Protein AF-A0AAD1ZL78-F1 (afdb_monomer)

Organism: NCBI:txid56036

Secondary structure (DSSP, 8-state):
-EEETTTEEE---SS---TT--------SS---SHHHHT----BBTTT-PBPPTTS--EE-SSS-TT-EESSHHHHHHHHHTTT-HHHHHHHHHHHHHHSTTGGGTSSTTS---------

Sequence (120 aa):
MVEIEGKGRALVTSQQLRAGHIVLKDSPILFYSAAPLLNEDNKYCSHCFRTIFLHAVVVSCPWSSSASLFYSPECRSIALSSSHTQWVCQVLSCLREVNSPAAWRLTVVEERDQRVEKRE

pLDDT: mean 80.67, std 15.89, range [42.25, 96.94]

InterPro domains:
  IPR044238 Histone-lysine N-methyltransferase ASHR2-like [PTHR47420] (1-101)
  IPR046341 SET domain superfamily [G3DSA:2.170.270.10] (10-43)

Structure (mmCIF, N/CA/C/O backbone):
data_AF-A0AAD1ZL78-F1
#
_entry.id   AF-A0AAD1ZL78-F1
#
loop_
_atom_site.group_PDB
_atom_site.id
_atom_site.type_symbol
_atom_site.label_atom_id
_atom_site.label_alt_id
_atom_site.label_comp_id
_atom_site.label_asym_id
_atom_site.label_entity_id
_atom_site.label_seq_id
_atom_site.pdbx_PDB_ins_code
_atom_site.Cartn_x
_atom_site.Cartn_y
_atom_site.Cartn_z
_atom_site.occupancy
_atom_site.B_iso_or_equiv
_atom_site.auth_seq_id
_atom_site.auth_comp_id
_atom_site.auth_asym_id
_atom_site.auth_atom_id
_atom_site.pdbx_PDB_model_num
ATOM 1 N N . MET A 1 1 ? -13.443 9.397 20.479 1.00 74.19 1 MET A N 1
ATOM 2 C CA . MET A 1 1 ? -12.808 8.103 20.812 1.00 74.19 1 MET A CA 1
ATOM 3 C C . MET A 1 1 ? -13.249 7.737 22.216 1.00 74.19 1 MET A C 1
ATOM 5 O O . MET A 1 1 ? -13.326 8.641 23.036 1.00 74.19 1 MET A O 1
ATOM 9 N N . VAL A 1 2 ? -13.613 6.483 22.464 1.00 92.38 2 VAL A N 1
ATOM 10 C CA . VAL A 1 2 ? -14.182 6.025 23.744 1.00 92.38 2 VAL A CA 1
ATOM 11 C C . VAL A 1 2 ? -13.394 4.815 24.231 1.00 92.38 2 VAL A C 1
ATOM 13 O O . VAL A 1 2 ? -12.897 4.047 23.413 1.00 92.38 2 VAL A O 1
ATOM 16 N N . GLU A 1 3 ? -13.247 4.657 25.541 1.00 94.56 3 GLU A N 1
ATOM 17 C CA . GLU A 1 3 ? -12.643 3.472 26.148 1.00 94.56 3 GLU A CA 1
ATOM 18 C C . GLU A 1 3 ? -13.724 2.427 26.434 1.00 94.56 3 GLU A C 1
ATOM 20 O O . GLU A 1 3 ? -14.738 2.725 27.062 1.00 94.56 3 GLU A O 1
ATOM 25 N N . ILE A 1 4 ? -13.534 1.216 25.914 1.00 94.38 4 ILE A N 1
ATOM 26 C CA . ILE A 1 4 ? -14.427 0.081 26.126 1.00 94.38 4 ILE A CA 1
ATOM 27 C C . ILE A 1 4 ? -13.747 -0.858 27.117 1.00 94.38 4 ILE A C 1
ATOM 29 O O . ILE A 1 4 ? -12.616 -1.299 26.888 1.00 94.38 4 ILE A O 1
ATOM 33 N N . GLU A 1 5 ? -14.446 -1.178 28.203 1.00 95.75 5 GLU A N 1
ATOM 34 C CA . GLU A 1 5 ? -13.952 -2.065 29.255 1.00 95.75 5 GLU A CA 1
ATOM 35 C C . GLU A 1 5 ? -13.435 -3.392 28.668 1.00 95.75 5 GLU A C 1
ATOM 37 O O . GLU A 1 5 ? -14.097 -4.040 27.853 1.00 95.75 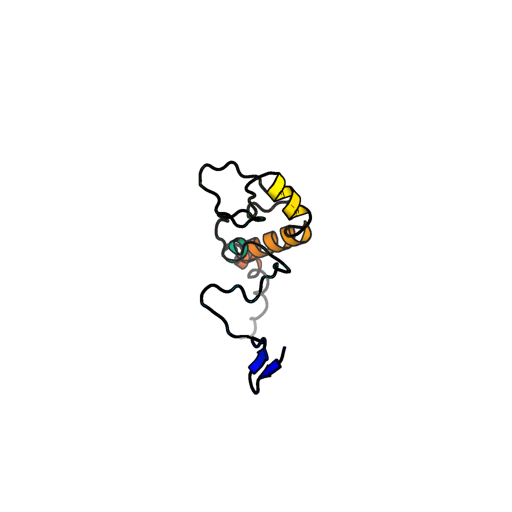5 GLU A O 1
ATOM 42 N N . GLY A 1 6 ? -12.195 -3.753 29.016 1.00 96.19 6 GLY A N 1
ATOM 43 C CA . GLY A 1 6 ? -11.513 -4.950 28.511 1.00 96.19 6 GLY A CA 1
ATOM 44 C C . GLY A 1 6 ? -11.087 -4.917 27.033 1.00 96.19 6 GLY A C 1
ATOM 45 O O . GLY A 1 6 ? -10.533 -5.903 26.554 1.00 96.19 6 GLY A O 1
ATOM 46 N N . LYS A 1 7 ? -11.328 -3.822 26.291 1.00 94.69 7 LYS A N 1
ATOM 47 C CA . LYS A 1 7 ? -11.013 -3.703 24.847 1.00 94.69 7 LYS A CA 1
ATOM 48 C C . LYS A 1 7 ? -10.183 -2.470 24.477 1.00 94.69 7 LYS A C 1
ATOM 50 O O . LYS A 1 7 ? -9.755 -2.345 23.331 1.00 94.69 7 LYS A O 1
ATOM 55 N N . GLY A 1 8 ? -9.938 -1.569 25.427 1.00 96.19 8 GLY A N 1
ATOM 56 C CA . GLY A 1 8 ? -9.160 -0.354 25.204 1.00 96.19 8 GLY A CA 1
ATOM 57 C C . GLY A 1 8 ? -9.917 0.690 24.380 1.00 96.19 8 GLY A C 1
ATOM 58 O O . GLY A 1 8 ? -11.140 0.800 24.452 1.00 96.19 8 GLY A O 1
ATOM 59 N N . ARG A 1 9 ? -9.185 1.510 23.618 1.00 96.44 9 ARG A N 1
ATOM 60 C CA . ARG A 1 9 ? -9.745 2.679 22.919 1.00 96.44 9 ARG A CA 1
ATOM 61 C C . ARG A 1 9 ? -10.364 2.286 21.581 1.00 96.44 9 ARG A C 1
ATOM 63 O O . ARG A 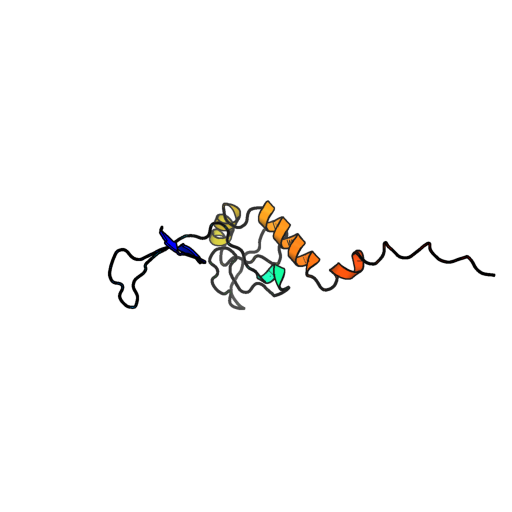1 9 ? -9.731 1.618 20.771 1.00 96.44 9 ARG A O 1
ATOM 70 N N . ALA A 1 10 ? -11.573 2.771 21.333 1.00 93.94 10 ALA A N 1
ATOM 71 C CA . ALA A 1 10 ? -12.367 2.463 20.156 1.00 93.94 10 ALA A CA 1
ATOM 72 C C . ALA A 1 10 ? -13.022 3.711 19.544 1.00 93.94 10 ALA A C 1
ATOM 74 O O . ALA A 1 10 ? -13.190 4.761 20.180 1.00 93.94 10 ALA A O 1
ATOM 75 N N . LEU A 1 11 ? -13.420 3.576 18.279 1.00 93.25 11 LEU A N 1
ATOM 76 C CA . LEU A 1 11 ? -14.287 4.527 17.593 1.00 93.25 11 LEU A CA 1
ATOM 77 C C . LEU A 1 11 ? -15.735 4.060 17.735 1.00 93.25 11 LEU A C 1
ATOM 79 O O . LEU A 1 11 ? -16.056 2.909 17.451 1.00 93.25 11 LEU A O 1
ATOM 83 N N . VAL A 1 12 ? -16.601 4.969 18.169 1.00 91.94 12 VAL A N 1
ATOM 84 C CA . VAL A 1 12 ? -18.049 4.759 18.232 1.00 91.94 12 VAL A CA 1
ATOM 85 C C . VAL A 1 12 ? -18.713 5.748 17.288 1.00 91.94 12 VAL A C 1
ATOM 87 O O . VAL A 1 12 ? -18.236 6.874 17.129 1.00 91.94 12 VAL A O 1
ATOM 90 N N . THR A 1 13 ? -19.792 5.325 16.636 1.00 92.62 13 THR A N 1
ATOM 91 C CA . THR A 1 13 ? -20.549 6.220 15.758 1.00 92.62 13 THR A CA 1
ATOM 92 C C . THR A 1 13 ? -21.356 7.220 16.588 1.00 92.62 13 THR A C 1
ATOM 94 O O . THR A 1 13 ? -21.952 6.851 17.597 1.00 92.62 13 THR A O 1
ATOM 97 N N . SER A 1 14 ? -21.393 8.482 16.160 1.00 91.56 14 SER A N 1
ATOM 98 C CA . SER A 1 14 ? -22.269 9.513 16.737 1.00 91.56 14 SER A CA 1
ATOM 99 C C . SER A 1 14 ? -23.669 9.524 16.111 1.00 91.56 14 SER A C 1
ATOM 101 O O . SER A 1 14 ? -24.553 10.223 16.597 1.00 91.56 14 SER A O 1
ATOM 103 N N . GLN A 1 15 ? -23.877 8.767 15.028 1.00 93.19 15 GLN A N 1
ATOM 104 C CA . GLN A 1 15 ? -25.105 8.775 14.231 1.00 93.19 15 GLN A CA 1
ATOM 105 C C . GLN A 1 15 ? -25.454 7.386 13.678 1.00 93.19 15 GLN A C 1
ATOM 107 O O . GLN A 1 15 ? -24.620 6.478 13.649 1.00 93.19 15 GLN A O 1
ATOM 112 N N . GLN A 1 16 ? -26.692 7.208 13.211 1.00 95.12 16 GLN A N 1
ATOM 113 C CA . GLN A 1 16 ? -27.103 5.965 12.551 1.00 95.12 16 GLN A CA 1
ATOM 114 C C . GLN A 1 16 ? -26.354 5.772 11.223 1.00 95.12 16 GLN A C 1
ATOM 116 O O . GLN A 1 16 ? -26.228 6.700 10.422 1.00 95.12 16 GLN A O 1
ATOM 121 N N . LEU A 1 17 ? -25.876 4.551 10.978 1.00 96.19 17 LEU A N 1
ATOM 122 C CA . LEU A 1 17 ? -25.174 4.174 9.752 1.00 96.19 17 LEU A CA 1
ATOM 123 C C . LEU A 1 17 ? -26.099 3.397 8.815 1.00 96.19 17 LEU A C 1
ATOM 125 O O . LEU A 1 17 ? -26.969 2.649 9.257 1.00 96.19 17 LEU A O 1
ATOM 129 N N . ARG A 1 18 ? -25.883 3.562 7.510 1.00 96.94 18 ARG A N 1
ATOM 130 C CA . ARG A 1 18 ? -26.546 2.788 6.456 1.00 96.94 18 ARG A CA 1
ATOM 131 C C . ARG A 1 18 ? -25.505 1.997 5.674 1.00 96.94 18 ARG A C 1
ATOM 133 O O . ARG A 1 18 ? -24.324 2.349 5.672 1.00 96.94 18 ARG A O 1
ATOM 140 N N . ALA A 1 19 ? -25.946 0.936 5.004 1.00 96.88 19 ALA A N 1
ATOM 141 C CA . ALA A 1 19 ? -25.076 0.148 4.140 1.00 96.88 19 ALA A CA 1
ATOM 142 C C . ALA A 1 19 ? -24.418 1.045 3.075 1.00 96.88 19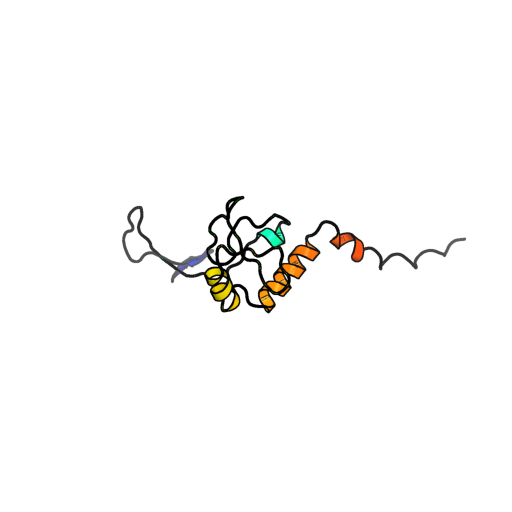 ALA A C 1
ATOM 144 O O . ALA A 1 19 ? -25.080 1.881 2.463 1.00 96.88 19 ALA A O 1
ATOM 145 N N . GLY A 1 20 ? -23.106 0.886 2.889 1.00 95.94 20 GLY A N 1
ATOM 146 C CA . GLY A 1 20 ? -22.317 1.681 1.944 1.00 95.94 20 GLY A CA 1
ATOM 147 C C . GLY A 1 20 ? -21.828 3.041 2.463 1.00 95.94 20 GLY A C 1
ATOM 148 O O . GLY A 1 20 ? -21.101 3.719 1.743 1.00 95.94 20 GLY A O 1
ATOM 149 N N . HIS A 1 21 ? -22.166 3.454 3.692 1.00 96.25 21 HIS A N 1
ATOM 150 C CA . HIS A 1 21 ? -21.601 4.681 4.264 1.00 96.25 21 HIS A CA 1
ATOM 151 C C . HIS A 1 21 ? -20.093 4.556 4.517 1.00 96.25 21 HIS A C 1
ATOM 153 O O . HIS A 1 21 ? -19.629 3.629 5.182 1.00 96.25 21 HIS A O 1
ATOM 159 N N . ILE A 1 22 ? -19.338 5.551 4.049 1.00 94.50 22 ILE A N 1
ATOM 160 C CA . ILE A 1 22 ? -17.919 5.714 4.369 1.00 94.50 22 ILE A CA 1
ATOM 161 C C . ILE A 1 22 ? -17.823 6.419 5.724 1.00 94.50 22 ILE A C 1
ATOM 163 O O . ILE A 1 22 ? -18.128 7.603 5.833 1.00 94.50 22 ILE A O 1
ATOM 167 N N . VAL A 1 23 ? -17.417 5.683 6.760 1.00 94.00 23 VAL A N 1
ATOM 168 C CA . VAL A 1 23 ? -17.301 6.207 8.136 1.00 94.00 23 VAL A CA 1
ATOM 169 C C . VAL A 1 23 ? -15.962 6.911 8.366 1.00 94.00 23 VAL A C 1
ATOM 171 O O . VAL A 1 23 ? -15.895 7.897 9.093 1.00 94.00 23 VAL A O 1
ATOM 174 N N . LEU A 1 24 ? -14.897 6.413 7.740 1.00 92.44 24 LEU A N 1
ATOM 175 C CA . LEU A 1 24 ? -13.549 6.960 7.831 1.00 92.44 24 LEU A CA 1
ATOM 176 C C . LEU A 1 24 ? -12.810 6.687 6.522 1.00 92.44 24 LEU A C 1
ATOM 178 O O . LEU A 1 24 ? -12.912 5.597 5.958 1.00 92.44 24 LEU A O 1
ATOM 182 N N . LYS A 1 25 ? -12.047 7.674 6.063 1.00 94.81 25 LYS A N 1
ATOM 183 C CA . LYS A 1 25 ? -11.069 7.526 4.991 1.00 94.81 25 LYS A CA 1
ATOM 184 C C . LYS A 1 25 ? -9.760 8.109 5.492 1.00 94.81 25 LYS A C 1
ATOM 186 O O . LYS A 1 25 ? -9.743 9.258 5.920 1.00 94.81 25 LYS A O 1
ATOM 191 N N . ASP A 1 26 ? -8.699 7.324 5.414 1.00 93.12 26 ASP A N 1
ATOM 192 C CA . ASP A 1 26 ? -7.370 7.738 5.842 1.00 93.12 26 ASP A CA 1
ATOM 193 C C . ASP A 1 26 ? -6.322 7.292 4.818 1.00 93.12 26 ASP A C 1
ATOM 195 O O . ASP A 1 26 ? -6.556 6.358 4.043 1.00 93.12 26 ASP A O 1
ATOM 199 N N . SER A 1 27 ? -5.192 7.991 4.788 1.00 87.38 27 SER A N 1
ATOM 200 C CA . SER A 1 27 ? -4.043 7.624 3.963 1.00 87.38 27 SER A CA 1
ATOM 201 C C . SER A 1 27 ? -3.039 6.844 4.813 1.00 87.38 27 SER A C 1
ATOM 203 O O . SER A 1 27 ? -2.827 7.187 5.974 1.00 87.38 27 SER A O 1
ATOM 205 N N . PRO A 1 28 ? -2.403 5.792 4.273 1.00 87.38 28 PRO A N 1
ATOM 206 C CA . PRO A 1 28 ? -1.437 5.020 5.041 1.00 87.38 28 PRO A CA 1
ATOM 207 C C . PRO A 1 28 ? -0.231 5.887 5.420 1.00 87.38 28 PRO A C 1
ATOM 209 O O . PRO A 1 28 ? 0.285 6.636 4.593 1.00 87.38 28 PRO A O 1
ATOM 212 N N . ILE A 1 29 ? 0.250 5.733 6.657 1.00 85.25 29 ILE A N 1
ATOM 213 C CA . ILE A 1 29 ? 1.472 6.402 7.138 1.00 85.25 29 ILE A CA 1
ATOM 214 C C . ILE A 1 29 ? 2.695 5.909 6.352 1.00 85.25 29 ILE A C 1
ATOM 216 O O . ILE A 1 29 ? 3.557 6.690 5.963 1.00 85.25 29 ILE A O 1
ATOM 220 N N . LEU A 1 30 ? 2.757 4.600 6.106 1.00 80.81 30 LEU A N 1
ATOM 221 C CA . LEU A 1 30 ? 3.782 3.952 5.300 1.00 80.81 30 LEU A CA 1
ATOM 222 C C . LEU A 1 30 ? 3.117 2.895 4.423 1.00 80.81 30 LEU A C 1
ATOM 224 O O . LEU A 1 30 ? 2.233 2.171 4.884 1.00 80.81 30 LEU A O 1
ATOM 228 N N . PHE A 1 31 ? 3.550 2.795 3.167 1.00 80.88 31 PHE A N 1
ATOM 229 C CA . PHE A 1 31 ? 2.951 1.866 2.220 1.00 80.88 31 PHE A CA 1
ATOM 230 C C . PHE A 1 31 ? 3.993 1.278 1.268 1.00 80.88 31 PHE A C 1
ATOM 232 O O . PHE A 1 31 ? 4.667 2.009 0.546 1.00 80.88 31 PHE A O 1
ATOM 239 N N . TYR A 1 32 ? 4.129 -0.049 1.280 1.00 82.94 32 TYR A N 1
ATOM 240 C CA . TYR A 1 32 ? 5.063 -0.804 0.445 1.00 82.94 32 TYR A CA 1
ATOM 241 C C . TYR A 1 32 ? 4.488 -2.187 0.104 1.00 82.94 32 TYR A C 1
ATOM 243 O O . TYR A 1 32 ? 3.583 -2.681 0.775 1.00 82.94 32 TYR A O 1
ATOM 251 N N . SER A 1 33 ? 4.997 -2.808 -0.962 1.00 80.62 33 SER A N 1
ATOM 252 C CA . SER A 1 33 ? 4.615 -4.174 -1.341 1.00 80.62 33 SER A CA 1
ATOM 253 C C . SER A 1 33 ? 5.198 -5.184 -0.353 1.00 80.62 33 SER A C 1
ATOM 255 O O . SER A 1 33 ? 6.382 -5.107 -0.037 1.00 80.62 33 SER A O 1
ATOM 257 N N . ALA A 1 34 ? 4.398 -6.158 0.090 1.00 83.12 34 ALA A N 1
ATOM 258 C CA . ALA A 1 34 ? 4.863 -7.256 0.942 1.00 83.12 34 ALA A CA 1
ATOM 259 C C . ALA A 1 34 ? 5.618 -8.353 0.164 1.00 83.12 34 ALA A C 1
ATOM 261 O O . ALA A 1 34 ? 6.218 -9.229 0.778 1.00 83.12 34 ALA A O 1
ATOM 262 N N . ALA A 1 35 ? 5.638 -8.301 -1.175 1.00 80.31 35 ALA A N 1
ATOM 263 C CA . ALA A 1 35 ? 6.311 -9.291 -2.020 1.00 80.31 35 ALA A CA 1
ATOM 264 C C . ALA A 1 35 ? 7.791 -9.562 -1.645 1.00 80.31 35 ALA A C 1
ATOM 266 O O . ALA A 1 35 ? 8.188 -10.727 -1.642 1.00 80.31 35 ALA A O 1
ATOM 267 N N . PRO A 1 36 ? 8.615 -8.559 -1.255 1.00 74.94 36 PRO A N 1
ATOM 268 C CA . PRO A 1 36 ? 9.980 -8.793 -0.779 1.00 74.94 36 PRO A CA 1
ATOM 269 C C . PRO A 1 36 ? 10.070 -9.674 0.474 1.00 74.94 36 PRO A C 1
ATOM 271 O O . PRO A 1 36 ? 11.070 -10.358 0.639 1.00 74.94 36 PRO A O 1
ATOM 274 N N . LEU A 1 37 ? 9.044 -9.675 1.334 1.00 77.69 37 LEU A N 1
ATOM 275 C CA . LEU A 1 37 ? 9.003 -10.486 2.558 1.00 77.69 37 LEU A CA 1
ATOM 276 C C . LEU A 1 37 ? 8.642 -11.948 2.278 1.00 77.69 37 LEU A C 1
ATOM 278 O O . LEU A 1 37 ? 8.967 -12.823 3.069 1.00 77.69 37 LEU A O 1
ATOM 282 N N . LEU A 1 38 ? 7.943 -12.200 1.170 1.00 81.38 38 LEU A N 1
ATOM 283 C CA . LEU A 1 38 ? 7.426 -13.520 0.805 1.00 81.38 38 LEU A CA 1
ATOM 284 C C . LEU A 1 38 ? 8.275 -14.219 -0.269 1.00 81.38 38 LEU A C 1
ATOM 286 O O . LEU A 1 38 ? 7.940 -15.323 -0.674 1.00 81.38 38 LEU A O 1
ATOM 290 N N . ASN A 1 39 ? 9.355 -13.583 -0.740 1.00 73.50 39 ASN A N 1
ATOM 291 C CA . ASN A 1 39 ? 10.127 -13.992 -1.925 1.00 73.50 39 ASN A CA 1
ATOM 292 C C . ASN A 1 39 ? 9.286 -14.158 -3.200 1.00 73.50 39 ASN A C 1
ATOM 294 O O . ASN A 1 39 ? 9.663 -14.893 -4.108 1.00 73.50 39 ASN A O 1
ATOM 298 N N . GLU A 1 40 ? 8.163 -13.452 -3.277 1.00 78.19 40 GLU A N 1
ATOM 299 C CA . GLU A 1 40 ? 7.287 -13.470 -4.440 1.00 78.19 40 GLU A CA 1
ATOM 300 C C . GLU A 1 40 ? 7.685 -12.368 -5.428 1.00 78.19 40 GLU A C 1
ATOM 302 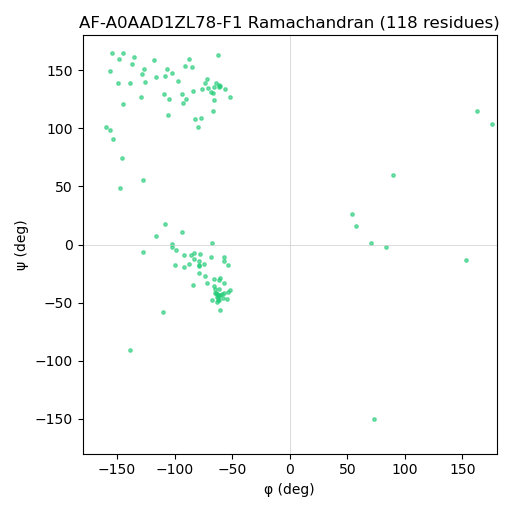O O . GLU A 1 40 ? 8.220 -11.306 -5.063 1.00 78.19 40 GLU A O 1
ATOM 307 N N . ASP A 1 41 ? 7.366 -12.595 -6.700 1.00 78.94 41 ASP A N 1
ATOM 308 C CA . ASP A 1 41 ? 7.485 -11.565 -7.721 1.00 78.94 41 ASP A CA 1
ATOM 309 C C . ASP A 1 41 ? 6.449 -10.467 -7.486 1.00 78.94 41 ASP A C 1
ATOM 311 O O . ASP A 1 41 ? 5.252 -10.713 -7.301 1.00 78.94 41 ASP A O 1
ATOM 315 N N . ASN A 1 42 ? 6.905 -9.215 -7.514 1.00 80.81 42 ASN A N 1
ATOM 316 C CA . ASN A 1 42 ? 6.014 -8.087 -7.316 1.00 80.81 42 ASN A CA 1
ATOM 317 C C . ASN A 1 42 ? 5.203 -7.835 -8.592 1.00 80.81 42 ASN A C 1
ATOM 319 O O . ASN A 1 42 ? 5.724 -7.343 -9.587 1.00 80.81 42 ASN A O 1
ATOM 323 N N . LYS A 1 43 ? 3.907 -8.147 -8.544 1.00 87.25 43 LYS A N 1
ATOM 324 C CA . LYS A 1 43 ? 2.962 -7.955 -9.658 1.00 87.25 43 LYS A CA 1
ATOM 325 C C . LYS A 1 43 ? 2.216 -6.623 -9.583 1.00 87.25 43 LYS A C 1
ATOM 327 O O . LYS A 1 43 ? 1.23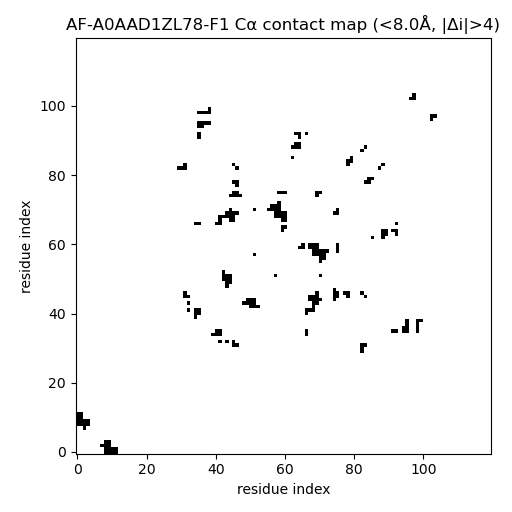5 -6.435 -10.298 1.00 87.25 43 LYS A O 1
ATOM 332 N N . TYR A 1 44 ? 2.631 -5.710 -8.709 1.00 89.31 44 TYR A N 1
ATOM 333 C CA . TYR A 1 44 ? 1.943 -4.444 -8.471 1.00 89.31 44 TYR A CA 1
ATOM 334 C C . TYR A 1 44 ? 2.891 -3.259 -8.612 1.00 89.31 44 TYR A C 1
ATOM 336 O O . TYR A 1 44 ? 4.082 -3.345 -8.319 1.00 89.31 44 TYR A O 1
ATOM 344 N N . CYS A 1 45 ? 2.334 -2.119 -9.016 1.00 90.06 45 CYS A N 1
ATOM 345 C CA . CYS A 1 45 ? 3.046 -0.849 -8.972 1.00 90.06 45 CYS A CA 1
ATOM 346 C C . CYS A 1 45 ? 3.336 -0.455 -7.515 1.00 90.06 45 CYS A C 1
ATOM 348 O O . CYS A 1 45 ? 2.401 -0.272 -6.737 1.00 90.06 45 CYS A O 1
ATOM 350 N N . SER A 1 46 ? 4.602 -0.219 -7.167 1.00 89.62 46 SER A N 1
ATOM 351 C CA . SER A 1 46 ? 5.044 0.186 -5.822 1.00 89.62 46 SER A CA 1
ATOM 352 C C . SER A 1 46 ? 4.585 1.593 -5.393 1.00 89.62 46 SER A C 1
ATOM 354 O O . SER A 1 46 ? 4.922 2.037 -4.299 1.00 89.62 46 SER A O 1
ATOM 356 N N . HIS A 1 47 ? 3.823 2.304 -6.234 1.00 91.19 47 HIS A N 1
ATOM 357 C CA . HIS A 1 47 ? 3.187 3.580 -5.892 1.00 91.19 47 HIS A CA 1
ATOM 358 C C . HIS A 1 47 ? 1.664 3.470 -5.767 1.00 91.19 47 HIS A C 1
ATOM 360 O O . HIS A 1 47 ? 1.098 3.788 -4.727 1.00 91.19 47 HIS A O 1
ATOM 366 N N . CYS A 1 48 ? 0.990 3.035 -6.837 1.00 90.94 48 CYS A N 1
ATOM 367 C CA . CYS A 1 48 ? -0.472 3.060 -6.929 1.00 90.94 48 CYS A CA 1
ATOM 368 C C . CYS A 1 48 ? -1.135 1.693 -6.702 1.00 90.94 48 CYS A C 1
ATOM 370 O O . CYS A 1 48 ? -2.360 1.610 -6.749 1.00 90.94 48 CYS A O 1
ATOM 372 N N . PHE A 1 49 ? -0.342 0.632 -6.492 1.00 91.00 49 PHE A N 1
ATOM 373 C CA . PHE A 1 49 ? -0.780 -0.729 -6.143 1.00 91.00 49 PHE A CA 1
ATOM 374 C C . PHE A 1 49 ? -1.739 -1.373 -7.149 1.00 91.00 49 PHE A C 1
ATOM 376 O O . PHE A 1 49 ? -2.366 -2.395 -6.881 1.00 91.00 49 PHE A O 1
ATOM 383 N N . ARG A 1 50 ? -1.814 -0.809 -8.355 1.00 91.00 50 ARG A N 1
ATOM 384 C CA . ARG A 1 50 ? -2.479 -1.436 -9.493 1.00 91.00 50 ARG A CA 1
ATOM 385 C C . ARG A 1 50 ? -1.643 -2.611 -9.980 1.00 91.00 50 ARG A C 1
ATOM 387 O O . ARG A 1 50 ? -0.412 -2.536 -9.999 1.00 91.00 50 ARG A O 1
ATOM 394 N N . THR A 1 51 ? -2.326 -3.674 -10.383 1.00 90.38 51 THR A N 1
ATOM 395 C CA . THR A 1 51 ? -1.705 -4.853 -10.984 1.00 90.38 51 THR A CA 1
ATOM 396 C C . THR A 1 51 ? -1.001 -4.480 -12.284 1.00 90.38 51 THR A C 1
ATOM 398 O O . THR A 1 51 ? -1.540 -3.748 -13.113 1.00 90.38 51 THR A O 1
ATOM 401 N N . ILE A 1 52 ? 0.210 -4.995 -12.447 1.00 87.69 52 ILE A N 1
ATOM 402 C CA . ILE A 1 52 ? 1.016 -4.899 -13.654 1.00 87.69 52 ILE A CA 1
ATOM 403 C C . ILE A 1 52 ? 0.730 -6.146 -14.489 1.00 87.69 52 ILE A C 1
ATOM 405 O O . ILE A 1 52 ? 0.918 -7.273 -14.031 1.00 87.69 52 ILE A O 1
ATOM 409 N N . PHE A 1 53 ? 0.265 -5.944 -15.718 1.00 85.31 53 PHE A N 1
ATOM 410 C CA . PHE A 1 53 ? 0.024 -7.029 -16.666 1.00 85.31 53 PHE A CA 1
ATOM 411 C C . PHE A 1 53 ? 1.309 -7.389 -17.425 1.00 85.31 53 PHE A C 1
ATOM 413 O O . PHE A 1 53 ? 2.164 -6.533 -17.638 1.00 85.31 53 PHE A O 1
ATOM 420 N N . LEU A 1 54 ? 1.408 -8.643 -17.881 1.00 71.00 54 LEU A N 1
ATOM 421 C CA . LEU A 1 54 ? 2.591 -9.255 -18.519 1.00 71.00 54 LEU A CA 1
ATOM 422 C C . LEU A 1 54 ? 3.180 -8.494 -19.727 1.00 71.00 54 LEU A C 1
ATOM 424 O O . LEU A 1 54 ? 4.325 -8.739 -20.088 1.00 71.00 54 LEU A O 1
ATOM 428 N N . HIS A 1 55 ? 2.434 -7.569 -20.336 1.00 70.00 55 HIS A N 1
ATOM 429 C CA . HIS A 1 55 ? 2.869 -6.787 -21.504 1.00 70.00 55 HIS A CA 1
ATOM 430 C C . HIS A 1 55 ? 2.972 -5.278 -21.240 1.00 70.00 55 HIS A C 1
ATOM 432 O O . HIS A 1 55 ? 3.158 -4.499 -22.173 1.00 70.00 55 HIS A O 1
ATOM 438 N N . ALA A 1 56 ? 2.819 -4.842 -19.990 1.00 76.88 56 ALA A N 1
ATOM 439 C CA . ALA A 1 56 ? 2.960 -3.435 -19.649 1.00 76.88 56 ALA A CA 1
ATOM 440 C C . ALA A 1 56 ? 4.443 -3.042 -19.623 1.00 76.88 56 ALA A C 1
ATOM 442 O O . ALA A 1 56 ? 5.267 -3.726 -19.016 1.00 76.88 56 ALA A O 1
ATOM 443 N N . VAL A 1 57 ? 4.777 -1.910 -20.245 1.00 80.69 57 VAL A N 1
ATOM 444 C CA . VAL A 1 57 ? 6.092 -1.288 -20.065 1.00 80.69 57 VAL A CA 1
ATOM 445 C C . VAL A 1 57 ? 6.173 -0.803 -18.622 1.00 80.69 57 VAL A C 1
ATOM 447 O O . VAL A 1 57 ? 5.411 0.070 -18.214 1.00 80.69 57 VAL A O 1
ATOM 450 N N . VAL A 1 58 ? 7.080 -1.391 -17.847 1.00 88.25 58 VAL A N 1
ATOM 451 C CA . VAL A 1 58 ? 7.313 -1.025 -16.449 1.00 88.25 58 VAL A CA 1
ATOM 452 C C . VAL A 1 58 ? 8.611 -0.262 -16.299 1.00 88.25 58 VAL A C 1
ATOM 454 O O . VAL A 1 58 ? 9.569 -0.456 -17.045 1.00 88.25 58 VAL A O 1
ATOM 457 N N . VAL A 1 59 ? 8.646 0.595 -15.288 1.00 90.19 59 VAL A N 1
ATOM 458 C CA . VAL A 1 59 ? 9.843 1.333 -14.910 1.00 90.19 59 VAL A CA 1
ATOM 459 C C . VAL A 1 59 ? 10.351 0.784 -13.586 1.00 90.19 59 VAL A C 1
ATOM 461 O O . VAL A 1 59 ? 9.590 0.681 -12.627 1.00 90.19 59 VAL A O 1
ATOM 464 N N . SER A 1 60 ? 11.636 0.453 -13.518 1.00 89.19 60 SER A N 1
ATOM 465 C CA . SER A 1 60 ? 12.263 -0.060 -12.297 1.00 89.19 60 SER A CA 1
ATOM 466 C C . SER A 1 60 ? 12.787 1.062 -11.396 1.00 89.19 60 SER A C 1
ATOM 468 O O . SER A 1 60 ? 13.031 2.198 -11.835 1.00 89.19 60 SER A O 1
ATOM 470 N N . CYS A 1 61 ? 12.978 0.727 -10.119 1.00 88.56 61 CYS A N 1
ATOM 471 C CA . CYS A 1 61 ? 13.703 1.565 -9.167 1.00 88.56 61 CYS A CA 1
ATOM 472 C C . CYS A 1 61 ? 15.167 1.775 -9.618 1.00 88.56 61 CYS A C 1
ATOM 474 O O . CYS A 1 61 ? 15.806 0.810 -10.038 1.00 88.56 61 CYS A O 1
ATOM 476 N N . PRO A 1 62 ? 15.726 2.999 -9.517 1.00 87.31 62 PRO A N 1
ATOM 477 C CA . PRO A 1 62 ? 17.099 3.271 -9.944 1.00 87.31 62 PRO A CA 1
ATOM 478 C C . PRO A 1 62 ? 18.176 2.729 -8.990 1.00 87.31 62 PRO A C 1
ATOM 480 O O . PRO A 1 62 ? 19.333 2.651 -9.388 1.00 87.31 62 PRO A O 1
ATOM 483 N N . TRP A 1 63 ? 17.836 2.384 -7.741 1.00 83.94 63 TRP A N 1
ATOM 484 C CA . TRP A 1 63 ? 18.844 2.191 -6.689 1.00 83.94 63 TRP A CA 1
ATOM 485 C C . TRP A 1 63 ? 19.249 0.758 -6.368 1.00 83.94 63 TRP A C 1
ATOM 487 O O . TRP A 1 63 ? 20.283 0.618 -5.726 1.00 83.94 63 TRP A O 1
ATOM 497 N N . SER A 1 64 ? 18.478 -0.270 -6.751 1.00 64.38 64 SER A N 1
ATOM 498 C CA . SER A 1 64 ? 18.893 -1.701 -6.742 1.00 64.38 64 SER A CA 1
ATOM 499 C C . SER A 1 64 ? 17.740 -2.691 -6.585 1.00 64.38 64 SER A C 1
ATOM 501 O O . SER A 1 64 ? 17.949 -3.879 -6.817 1.00 64.38 64 SER A O 1
ATOM 503 N N . SER A 1 65 ? 16.525 -2.277 -6.201 1.00 60.47 65 SER A N 1
ATOM 504 C CA . SER A 1 65 ? 15.462 -3.270 -6.011 1.00 60.47 65 SER A CA 1
ATOM 505 C C . SER A 1 65 ? 14.849 -3.692 -7.352 1.00 60.47 65 SER A C 1
ATOM 507 O O . SER A 1 65 ? 13.966 -3.031 -7.896 1.00 60.47 65 SER A O 1
ATOM 509 N N . SER A 1 66 ? 15.252 -4.866 -7.849 1.00 62.84 66 SER A N 1
ATOM 510 C CA . SER A 1 66 ? 14.474 -5.626 -8.845 1.00 62.84 66 SER A CA 1
ATOM 511 C C . SER A 1 66 ? 13.051 -5.934 -8.349 1.00 62.84 66 SER A C 1
ATOM 513 O O . SER A 1 66 ? 12.173 -6.298 -9.122 1.00 62.84 66 SER A O 1
ATOM 515 N N . ALA A 1 67 ? 12.814 -5.760 -7.046 1.00 72.31 67 ALA A N 1
ATOM 516 C CA . ALA A 1 67 ? 11.535 -5.938 -6.381 1.00 72.31 67 ALA A CA 1
ATOM 517 C C . ALA A 1 67 ? 10.511 -4.827 -6.652 1.00 72.31 67 ALA A C 1
ATOM 519 O O . ALA A 1 67 ? 9.312 -5.070 -6.524 1.00 72.31 67 ALA A O 1
ATOM 520 N N . SER A 1 68 ? 10.950 -3.602 -6.957 1.00 87.19 68 SER A N 1
ATOM 521 C CA . SER A 1 68 ? 10.039 -2.459 -7.066 1.00 87.19 68 SER A CA 1
ATOM 522 C C . SER A 1 68 ? 9.814 -2.078 -8.517 1.00 87.19 68 SER A C 1
ATOM 524 O O . SER A 1 68 ? 10.708 -1.552 -9.184 1.00 87.19 68 SER A O 1
ATOM 526 N N . LEU A 1 69 ? 8.588 -2.315 -8.976 1.00 89.19 69 LEU A N 1
ATOM 527 C CA . LEU A 1 69 ? 8.130 -1.972 -10.313 1.00 89.19 69 LEU A CA 1
ATOM 528 C C . LEU A 1 69 ? 7.162 -0.795 -10.240 1.00 89.19 69 LEU A C 1
ATOM 530 O O . LEU A 1 69 ? 6.370 -0.679 -9.305 1.00 89.19 69 LEU A O 1
ATOM 534 N N . PHE A 1 70 ? 7.197 0.066 -11.247 1.00 91.06 70 PHE A N 1
ATOM 535 C CA . PHE A 1 70 ? 6.304 1.209 -11.371 1.00 91.06 70 PHE A CA 1
ATOM 536 C C . PHE A 1 70 ? 5.599 1.183 -12.720 1.00 91.06 70 PHE A C 1
ATOM 538 O O . PHE A 1 70 ? 6.203 0.884 -13.748 1.00 91.06 70 PHE A O 1
ATOM 545 N N . TYR A 1 71 ? 4.315 1.537 -12.705 1.00 91.38 71 TYR A N 1
ATOM 546 C CA . TYR A 1 71 ? 3.485 1.591 -13.909 1.00 91.38 71 TYR A CA 1
ATOM 547 C C . TYR A 1 71 ? 3.948 2.672 -14.898 1.00 91.38 71 TYR A C 1
ATOM 549 O O . TYR A 1 71 ? 3.750 2.540 -16.098 1.00 91.38 71 TYR A O 1
ATOM 557 N N . SER A 1 72 ? 4.550 3.754 -14.394 1.00 92.19 72 SER A N 1
ATOM 558 C CA . SER A 1 72 ? 5.019 4.876 -15.207 1.00 92.19 72 SER A CA 1
ATOM 559 C C . SER A 1 72 ? 6.168 5.635 -14.523 1.00 92.19 72 SER A C 1
ATOM 561 O O . SER A 1 72 ? 6.374 5.476 -13.308 1.00 92.19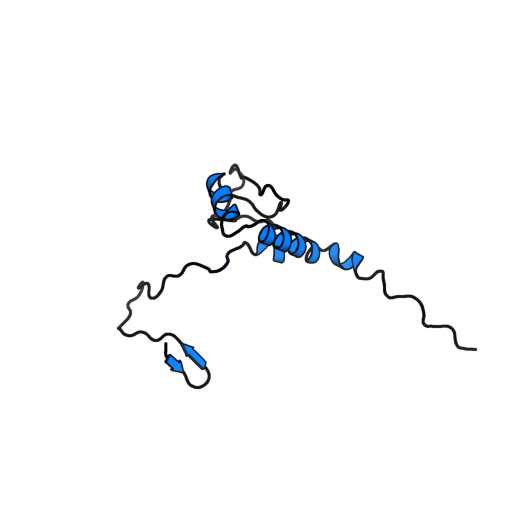 72 SER A O 1
ATOM 563 N N . PRO A 1 73 ? 6.912 6.482 -15.260 1.00 93.38 73 PRO A N 1
ATOM 564 C CA . PRO A 1 73 ? 7.923 7.368 -14.682 1.00 93.38 73 PRO A CA 1
ATOM 565 C C . PRO A 1 73 ? 7.364 8.302 -13.602 1.00 93.38 73 PRO A C 1
ATOM 567 O O . PRO A 1 73 ? 8.057 8.577 -12.625 1.00 93.38 73 PRO A O 1
ATOM 570 N N . GLU A 1 74 ? 6.110 8.739 -13.730 1.00 94.94 74 GLU A N 1
ATOM 571 C CA . GLU A 1 74 ? 5.424 9.588 -12.749 1.00 94.94 74 GLU A CA 1
ATOM 572 C C . GLU A 1 74 ? 5.183 8.818 -11.449 1.00 94.94 74 GLU A C 1
ATOM 574 O O . GLU A 1 74 ? 5.540 9.300 -10.375 1.00 94.94 74 GLU A O 1
ATOM 579 N N . CYS A 1 75 ? 4.662 7.585 -11.540 1.00 93.75 75 CYS A N 1
ATOM 580 C CA . CYS A 1 75 ? 4.502 6.711 -10.373 1.00 93.75 75 CYS A CA 1
ATOM 581 C C . CYS A 1 75 ? 5.837 6.488 -9.658 1.00 93.75 75 CYS A C 1
ATOM 583 O O . CYS A 1 75 ? 5.890 6.526 -8.430 1.00 93.75 75 CYS A O 1
ATOM 585 N N . ARG A 1 76 ? 6.916 6.282 -10.424 1.00 92.94 76 ARG A N 1
ATOM 586 C CA . ARG A 1 76 ? 8.264 6.177 -9.865 1.00 92.94 76 ARG A CA 1
ATOM 587 C C . ARG A 1 76 ? 8.638 7.468 -9.148 1.00 92.94 76 ARG A C 1
ATOM 589 O O . ARG A 1 76 ? 8.928 7.420 -7.963 1.00 92.94 76 ARG A O 1
ATOM 596 N N . SER A 1 77 ? 8.592 8.610 -9.831 1.00 94.31 77 SER A N 1
ATOM 597 C CA . SER A 1 77 ? 9.006 9.903 -9.273 1.00 94.31 77 SER A CA 1
ATOM 598 C C . SER A 1 77 ? 8.289 10.230 -7.962 1.00 94.31 77 SER A C 1
ATOM 600 O O . SER A 1 77 ? 8.939 10.586 -6.980 1.00 94.31 77 SER A O 1
ATOM 602 N N . ILE A 1 78 ? 6.964 10.059 -7.919 1.00 93.50 78 ILE A N 1
ATOM 603 C CA . ILE A 1 78 ? 6.173 10.335 -6.715 1.00 93.50 78 ILE A CA 1
ATOM 604 C C . ILE A 1 78 ? 6.591 9.396 -5.583 1.00 93.50 78 ILE A C 1
ATOM 606 O O . ILE A 1 78 ? 6.828 9.854 -4.463 1.00 93.50 78 ILE A O 1
ATOM 610 N N . ALA A 1 79 ? 6.749 8.100 -5.861 1.00 92.06 79 ALA A N 1
ATOM 611 C CA . ALA A 1 79 ? 7.189 7.147 -4.851 1.00 92.06 79 ALA A CA 1
ATOM 612 C C . ALA A 1 79 ? 8.588 7.471 -4.313 1.00 92.06 79 ALA A C 1
ATOM 614 O O . ALA A 1 79 ? 8.763 7.473 -3.099 1.00 92.06 79 ALA A O 1
ATOM 615 N N . LEU A 1 80 ? 9.560 7.820 -5.166 1.00 91.06 80 LEU A N 1
ATOM 616 C CA . LEU A 1 80 ? 10.912 8.171 -4.706 1.00 91.06 80 LEU A CA 1
ATOM 617 C C . LEU A 1 80 ? 10.917 9.397 -3.775 1.00 91.06 80 LEU A C 1
ATOM 619 O O . LEU A 1 80 ? 11.740 9.465 -2.866 1.00 91.06 80 LEU A O 1
ATOM 623 N N . SER A 1 81 ? 9.979 10.332 -3.966 1.00 91.06 81 SER A N 1
ATOM 624 C CA . SER A 1 81 ? 9.795 11.499 -3.088 1.00 91.06 81 SER A CA 1
ATOM 625 C C . SER A 1 81 ? 8.959 11.240 -1.827 1.00 91.06 81 SER A C 1
ATOM 627 O O . SER A 1 81 ? 8.849 12.128 -0.986 1.00 91.06 81 SER A O 1
ATOM 629 N N . SER A 1 82 ? 8.341 10.061 -1.692 1.00 89.94 82 SER A N 1
ATOM 630 C CA . SER A 1 82 ? 7.405 9.765 -0.601 1.00 89.94 82 SER A CA 1
ATOM 631 C C . SER A 1 82 ? 7.595 8.353 -0.036 1.00 89.94 82 SER A C 1
ATOM 633 O O . SER A 1 82 ? 8.382 8.153 0.884 1.00 89.94 82 SER A O 1
ATOM 635 N N . SER A 1 83 ? 6.885 7.361 -0.571 1.00 87.69 83 SER A N 1
ATOM 636 C CA . SER A 1 83 ? 6.773 6.014 -0.000 1.00 87.69 83 SER A CA 1
ATOM 637 C C . SER A 1 83 ? 7.970 5.093 -0.258 1.00 87.69 83 SER A C 1
ATOM 639 O O . SER A 1 83 ? 8.121 4.081 0.420 1.00 87.69 83 SER A O 1
ATOM 641 N N . HIS A 1 84 ? 8.823 5.418 -1.229 1.00 89.75 84 HIS A N 1
ATOM 642 C CA . HIS A 1 84 ? 9.962 4.609 -1.664 1.00 89.75 84 HIS A CA 1
ATOM 643 C C . HIS A 1 84 ? 11.256 5.429 -1.665 1.00 89.75 84 HIS A C 1
ATOM 645 O O . HIS A 1 84 ? 11.948 5.544 -2.678 1.00 89.75 84 HIS A O 1
ATOM 651 N N . THR A 1 85 ? 11.586 6.021 -0.519 1.00 88.81 85 THR A N 1
ATOM 652 C CA . THR A 1 85 ? 12.875 6.697 -0.339 1.00 88.81 85 THR A CA 1
ATOM 653 C C . THR A 1 85 ? 14.036 5.710 -0.492 1.00 88.81 85 THR A C 1
ATOM 655 O O . THR A 1 85 ? 13.867 4.493 -0.375 1.00 88.81 85 THR A O 1
ATOM 658 N N . GLN A 1 86 ? 15.245 6.231 -0.701 1.00 89.25 86 GLN A N 1
ATOM 659 C CA . GLN A 1 86 ? 16.454 5.407 -0.783 1.00 89.25 86 GLN A CA 1
ATOM 660 C C . GLN A 1 86 ? 16.618 4.483 0.441 1.00 89.25 86 GLN A C 1
ATOM 662 O O . GLN A 1 86 ? 16.938 3.309 0.273 1.00 89.25 86 GLN A O 1
ATOM 667 N N . TRP A 1 87 ? 16.324 4.979 1.648 1.00 87.88 87 TRP A N 1
ATOM 668 C CA . TRP A 1 87 ? 16.361 4.184 2.880 1.00 87.88 87 TRP A CA 1
ATOM 669 C C . TRP A 1 87 ? 15.363 3.023 2.862 1.00 87.88 87 TRP A C 1
ATOM 671 O O . TRP A 1 87 ? 15.727 1.893 3.179 1.00 87.88 87 TRP A O 1
ATOM 681 N N . VAL A 1 88 ? 14.119 3.270 2.438 1.00 87.19 88 VAL A N 1
ATOM 682 C CA . VAL A 1 88 ? 13.104 2.210 2.315 1.00 87.19 88 VAL A CA 1
ATOM 683 C C . VAL A 1 88 ? 13.532 1.178 1.272 1.00 87.19 88 VAL A C 1
ATOM 685 O O . VAL A 1 88 ? 13.424 -0.021 1.518 1.00 87.19 88 VAL A O 1
ATOM 688 N N . CYS A 1 89 ? 14.066 1.620 0.129 1.00 87.44 89 CYS A N 1
ATOM 689 C CA . CYS A 1 89 ? 14.571 0.719 -0.906 1.00 87.44 89 CYS A CA 1
ATOM 690 C C . CYS A 1 89 ? 15.674 -0.203 -0.369 1.00 87.44 89 CYS A C 1
ATOM 692 O O . CYS A 1 89 ? 15.623 -1.405 -0.615 1.00 87.44 89 CYS A O 1
ATOM 694 N N . GLN A 1 90 ? 16.642 0.339 0.375 1.00 87.31 90 GLN A N 1
ATOM 695 C CA . GLN A 1 90 ? 17.736 -0.440 0.960 1.00 87.31 90 GLN A CA 1
ATOM 696 C C . GLN A 1 90 ? 17.222 -1.486 1.953 1.00 87.31 90 GLN A C 1
ATOM 698 O O . GLN A 1 90 ? 17.578 -2.656 1.844 1.00 87.31 90 GLN A O 1
ATOM 703 N N . VAL A 1 91 ? 16.328 -1.097 2.868 1.00 86.00 91 VAL A N 1
ATOM 704 C CA . VAL A 1 91 ? 15.742 -2.023 3.850 1.00 86.00 91 VAL A CA 1
ATOM 705 C C . VAL A 1 91 ? 14.975 -3.152 3.160 1.00 86.00 91 VAL A C 1
ATOM 707 O O . VAL A 1 91 ? 15.133 -4.315 3.526 1.00 86.00 91 VAL A O 1
ATOM 710 N N . LEU A 1 92 ? 14.176 -2.841 2.136 1.00 82.88 92 LEU A N 1
ATOM 711 C CA . LEU A 1 92 ? 13.423 -3.855 1.391 1.00 82.88 92 LEU A CA 1
ATOM 712 C C . LEU A 1 92 ? 14.335 -4.814 0.613 1.00 82.88 92 LEU A C 1
ATOM 714 O O . LEU A 1 92 ? 14.019 -6.002 0.532 1.00 82.88 92 LEU A O 1
ATOM 718 N N . SER A 1 93 ? 15.457 -4.327 0.072 1.00 83.56 93 SER A N 1
ATOM 719 C CA . SER A 1 93 ? 16.476 -5.183 -0.547 1.00 83.56 93 SER A CA 1
ATOM 720 C C . SER A 1 93 ? 17.092 -6.138 0.480 1.00 83.56 93 SER A C 1
ATOM 722 O O . SER A 1 93 ? 17.078 -7.345 0.250 1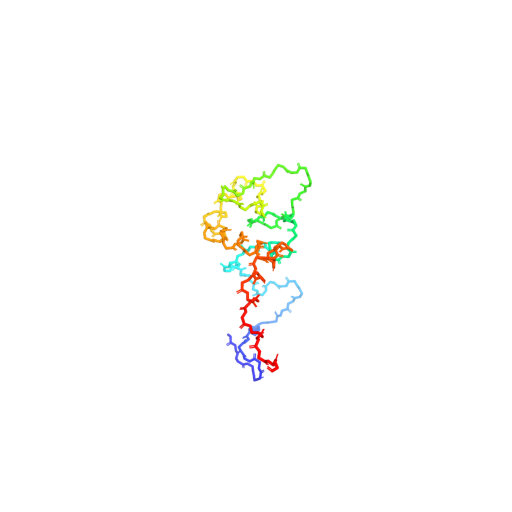.00 83.56 93 SER A O 1
ATOM 724 N N . CYS A 1 94 ? 17.520 -5.636 1.647 1.00 83.56 94 CYS A N 1
ATOM 725 C CA . CYS A 1 94 ? 18.068 -6.476 2.718 1.00 83.56 94 CYS A CA 1
ATOM 726 C C . CYS A 1 94 ? 17.065 -7.538 3.193 1.00 83.56 94 CYS A C 1
ATOM 728 O O . CYS A 1 94 ? 17.423 -8.695 3.392 1.00 83.56 94 CYS A O 1
ATOM 730 N N . LEU A 1 95 ? 15.790 -7.172 3.354 1.00 81.12 95 LEU A N 1
ATOM 731 C CA . LEU A 1 95 ? 14.754 -8.113 3.788 1.00 81.12 95 LEU A CA 1
ATOM 732 C C . LEU A 1 95 ? 14.515 -9.225 2.763 1.00 81.12 95 LEU A C 1
ATOM 734 O O . LEU A 1 95 ? 14.330 -10.374 3.156 1.00 81.12 95 LEU A O 1
ATOM 738 N N . ARG A 1 96 ? 14.547 -8.911 1.464 1.00 81.69 96 ARG A N 1
ATOM 739 C CA . ARG A 1 96 ? 14.456 -9.928 0.408 1.00 81.69 96 ARG A CA 1
ATOM 740 C C . ARG A 1 96 ? 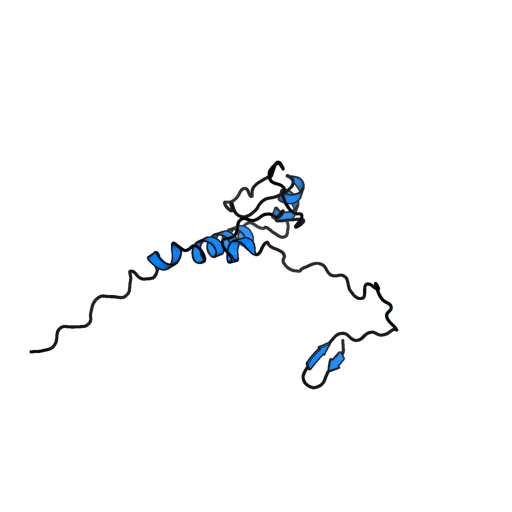15.659 -10.864 0.430 1.00 81.69 96 ARG A C 1
ATOM 742 O O . ARG A 1 96 ? 15.492 -12.067 0.265 1.00 81.69 96 ARG A O 1
ATOM 749 N N . GLU A 1 97 ? 16.857 -10.327 0.633 1.00 81.69 97 GLU A N 1
ATOM 750 C CA . GLU A 1 97 ? 18.063 -11.145 0.746 1.00 81.69 97 GLU A CA 1
ATOM 751 C C . GLU A 1 97 ? 17.973 -12.093 1.937 1.00 81.69 97 GLU A C 1
ATOM 753 O O . GLU A 1 97 ? 18.165 -13.283 1.743 1.00 81.69 97 GLU A O 1
ATOM 758 N N . VAL A 1 98 ? 17.585 -11.613 3.123 1.00 80.06 98 VAL A N 1
ATOM 759 C CA . VAL A 1 98 ? 17.432 -12.439 4.337 1.00 80.06 98 VAL A CA 1
ATOM 760 C C . VAL A 1 98 ? 16.375 -13.531 4.174 1.00 80.06 98 VAL A C 1
ATOM 762 O O . VAL A 1 98 ? 16.561 -14.643 4.664 1.00 80.06 98 VAL A O 1
ATOM 765 N N . ASN A 1 99 ? 15.268 -13.236 3.493 1.00 73.75 99 ASN A N 1
ATOM 766 C CA . ASN A 1 99 ? 14.221 -14.229 3.265 1.00 73.75 99 ASN A CA 1
ATOM 767 C C . ASN A 1 99 ? 14.572 -15.204 2.136 1.00 73.75 99 ASN A C 1
ATOM 769 O O . ASN A 1 99 ? 13.938 -16.255 2.034 1.00 73.75 99 ASN A O 1
ATOM 773 N N . SER A 1 100 ? 15.584 -14.912 1.316 1.00 70.62 100 SER A N 1
ATOM 774 C CA . SER A 1 100 ? 15.995 -15.803 0.239 1.00 70.62 100 SER A CA 1
ATOM 775 C C . SER A 1 100 ? 16.446 -17.161 0.799 1.00 70.62 100 SER A C 1
ATOM 777 O O . SER A 1 100 ? 17.233 -17.208 1.749 1.00 70.62 100 SER A O 1
ATOM 779 N N . PRO A 1 101 ? 16.049 -18.292 0.186 1.00 64.38 101 PRO A N 1
ATOM 780 C CA . PRO A 1 101 ? 16.484 -19.630 0.595 1.00 64.38 101 PRO A CA 1
ATOM 781 C C . PRO A 1 101 ? 18.007 -19.840 0.610 1.00 64.38 101 PRO A C 1
ATOM 783 O O . PRO A 1 101 ? 18.465 -20.869 1.094 1.00 64.38 101 PRO A O 1
ATOM 786 N N . ALA A 1 102 ? 18.803 -18.916 0.066 1.00 61.25 102 ALA A N 1
ATOM 787 C CA . ALA A 1 102 ? 20.264 -18.956 0.119 1.00 61.25 102 ALA A CA 1
ATOM 788 C C . ALA A 1 102 ? 20.863 -18.290 1.378 1.00 61.25 102 ALA A C 1
ATOM 790 O O . ALA A 1 102 ? 22.024 -18.542 1.698 1.00 61.25 102 ALA A O 1
ATOM 791 N N . ALA A 1 103 ? 20.096 -17.473 2.106 1.00 58.44 103 ALA A N 1
ATOM 792 C CA . ALA A 1 103 ? 20.604 -16.619 3.183 1.00 58.44 103 ALA A CA 1
ATOM 793 C C . ALA A 1 103 ? 21.003 -17.381 4.451 1.00 58.44 103 ALA A C 1
ATOM 795 O O . ALA A 1 103 ? 21.985 -17.034 5.103 1.00 58.44 103 ALA A O 1
ATOM 796 N N . TRP A 1 104 ? 20.302 -18.474 4.771 1.00 52.16 104 TRP A N 1
ATOM 797 C CA . TRP A 1 104 ? 20.617 -19.297 5.945 1.00 52.16 104 TRP A CA 1
ATOM 798 C C . TRP A 1 104 ? 21.949 -20.053 5.820 1.00 52.16 104 TRP A C 1
ATOM 800 O O . TRP A 1 104 ? 22.430 -20.602 6.807 1.00 52.16 104 TRP A O 1
ATOM 810 N N . ARG A 1 105 ? 22.578 -20.093 4.634 1.00 47.19 105 ARG A N 1
ATOM 811 C CA . ARG A 1 105 ? 23.880 -20.758 4.456 1.00 47.19 105 ARG A CA 1
ATOM 812 C C . ARG A 1 105 ? 25.068 -19.935 4.945 1.00 47.19 105 ARG A C 1
ATOM 814 O O . ARG A 1 105 ? 26.122 -20.520 5.165 1.00 47.19 105 ARG A O 1
ATOM 821 N N . LEU A 1 106 ? 24.921 -18.622 5.129 1.00 50.03 106 LEU A N 1
ATOM 822 C CA . LEU A 1 106 ? 26.026 -17.766 5.581 1.00 50.03 106 LEU A CA 1
ATOM 823 C C . LEU A 1 106 ? 26.087 -17.609 7.106 1.00 50.03 106 LEU A C 1
ATOM 825 O O . LEU A 1 106 ? 27.147 -17.302 7.629 1.00 50.03 106 LEU A O 1
ATOM 829 N N . THR A 1 107 ? 25.001 -17.878 7.834 1.00 46.59 107 THR A N 1
ATOM 830 C CA . THR A 1 107 ? 24.969 -17.750 9.302 1.00 46.59 107 THR A CA 1
ATOM 831 C C . THR A 1 107 ? 25.332 -19.029 10.062 1.00 46.59 107 THR A C 1
ATOM 833 O O . THR A 1 107 ? 25.512 -18.973 11.272 1.00 46.59 107 THR A O 1
ATOM 836 N N . VAL A 1 108 ? 25.468 -20.183 9.394 1.00 48.97 108 VAL A N 1
ATOM 837 C CA . VAL A 1 108 ? 25.729 -21.485 10.056 1.00 48.97 108 VAL A CA 1
ATOM 838 C C . VAL A 1 108 ? 27.215 -21.894 10.028 1.00 48.97 108 VAL A C 1
ATOM 840 O O . VAL A 1 108 ? 27.590 -22.892 10.636 1.00 48.97 108 VAL A O 1
ATOM 843 N N . VAL A 1 109 ? 28.092 -21.136 9.361 1.00 48.72 109 VAL A N 1
ATOM 844 C CA . VAL A 1 109 ? 29.510 -21.527 9.206 1.00 48.72 109 VAL A CA 1
ATOM 845 C C . VAL A 1 109 ? 30.385 -21.147 10.414 1.00 48.72 109 VAL A C 1
ATOM 847 O O . VAL A 1 109 ? 31.480 -21.682 10.546 1.00 48.72 109 VAL A O 1
ATOM 850 N N . GLU A 1 110 ? 29.916 -20.313 11.347 1.00 48.4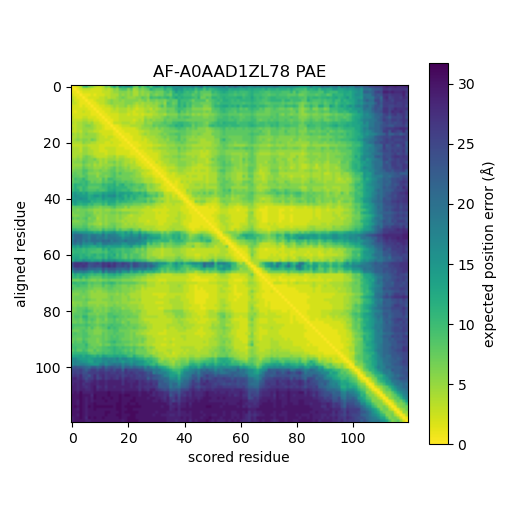4 110 GLU A N 1
ATOM 851 C CA . GLU A 1 110 ? 30.805 -19.691 12.348 1.00 48.44 110 GLU A CA 1
ATOM 852 C C . GLU A 1 110 ? 30.689 -20.209 13.794 1.00 48.44 110 GLU A C 1
ATOM 854 O O . GLU A 1 110 ? 31.183 -19.559 14.709 1.00 48.44 110 GLU A O 1
ATOM 859 N N . GLU A 1 111 ? 30.094 -21.386 14.041 1.00 45.81 111 GLU A N 1
ATOM 860 C CA . GLU A 1 111 ? 29.995 -21.898 15.425 1.00 45.81 111 GLU A CA 1
ATOM 861 C C . GLU A 1 111 ? 30.060 -23.428 15.567 1.00 45.81 111 GLU A C 1
ATOM 863 O O . GLU A 1 111 ? 29.241 -24.043 16.251 1.00 45.81 111 GLU A O 1
ATOM 868 N N . ARG A 1 112 ? 31.039 -24.084 14.927 1.00 48.34 112 ARG A N 1
ATOM 869 C CA . ARG A 1 112 ? 31.412 -25.476 15.255 1.00 48.34 112 ARG A CA 1
ATOM 870 C C . ARG A 1 112 ? 32.906 -25.742 15.088 1.00 48.34 112 ARG A C 1
ATOM 872 O O . ARG A 1 112 ? 33.299 -26.453 14.172 1.00 48.34 112 ARG A O 1
ATOM 879 N N . ASP A 1 113 ? 33.719 -25.246 16.014 1.00 50.16 113 ASP A N 1
ATOM 880 C CA . ASP A 1 113 ? 34.899 -26.000 16.445 1.00 50.16 113 ASP A CA 1
ATOM 881 C C . ASP A 1 113 ? 35.339 -25.569 17.852 1.00 50.16 113 ASP A C 1
ATOM 883 O O . ASP A 1 113 ? 35.171 -24.414 18.226 1.00 50.16 113 ASP A O 1
ATOM 887 N N . GLN A 1 114 ? 35.924 -26.495 18.609 1.00 49.69 114 GLN A N 1
ATOM 888 C CA . GLN A 1 114 ? 36.368 -26.397 20.012 1.00 49.69 114 GLN A CA 1
ATOM 889 C C . GLN A 1 114 ? 35.357 -26.775 21.104 1.00 49.69 114 GLN A C 1
ATOM 891 O O . GLN A 1 114 ? 35.129 -26.041 22.067 1.00 49.69 114 GLN A O 1
ATOM 896 N N . ARG A 1 115 ? 34.877 -28.021 21.065 1.00 49.38 115 ARG A N 1
ATOM 897 C CA . ARG A 1 115 ? 34.822 -28.830 22.294 1.00 49.38 115 ARG A CA 1
ATOM 898 C C . ARG A 1 115 ? 34.733 -30.309 21.933 1.00 49.38 115 ARG A C 1
ATOM 900 O O . ARG A 1 115 ? 33.648 -30.745 21.593 1.00 49.38 115 ARG A O 1
ATOM 907 N N . VAL A 1 116 ? 35.843 -31.047 22.013 1.00 47.22 116 VAL A N 1
ATOM 908 C CA . VAL A 1 116 ? 35.984 -32.411 22.576 1.00 47.22 116 VAL A CA 1
ATOM 909 C C . VAL A 1 116 ? 37.433 -32.856 22.342 1.00 47.22 116 VAL A C 1
ATOM 911 O O . VAL A 1 116 ? 37.773 -33.273 21.247 1.00 47.22 116 VAL A O 1
ATOM 914 N N . GLU A 1 117 ? 38.261 -32.825 23.387 1.00 45.41 117 GLU A N 1
ATOM 915 C CA . GLU A 1 117 ? 39.244 -33.891 23.626 1.00 45.41 117 GLU A CA 1
ATOM 916 C C . GLU A 1 117 ? 39.541 -33.956 25.130 1.00 45.41 117 GLU A C 1
ATOM 918 O O . GLU A 1 117 ? 40.355 -33.215 25.680 1.00 45.41 117 GLU A O 1
ATOM 923 N N . LYS A 1 118 ? 38.770 -34.788 25.839 1.00 42.25 118 LYS A N 1
ATOM 924 C CA . LYS A 1 118 ? 39.142 -35.292 27.165 1.00 42.25 118 LYS A CA 1
ATOM 925 C C . LYS A 1 118 ? 38.418 -36.609 27.435 1.00 42.25 118 LYS A C 1
ATOM 927 O O . LYS A 1 118 ? 37.239 -36.601 27.791 1.00 42.25 118 LYS A O 1
ATOM 932 N N . ARG A 1 119 ? 39.148 -37.698 27.206 1.00 43.28 119 ARG A N 1
ATOM 933 C CA . ARG A 1 119 ? 39.023 -39.108 27.637 1.00 43.28 119 ARG A CA 1
ATOM 934 C C . ARG A 1 119 ? 39.939 -39.831 26.643 1.00 43.28 119 ARG A C 1
ATOM 936 O O . ARG A 1 119 ? 39.733 -39.672 25.451 1.00 43.28 119 ARG A O 1
ATOM 943 N N . GLU A 1 120 ? 41.035 -40.447 27.054 1.00 42.59 120 GLU A N 1
ATOM 944 C CA . GLU A 1 120 ? 41.133 -41.526 28.048 1.00 42.59 120 GLU A CA 1
ATOM 945 C C . GLU A 1 120 ? 42.295 -41.358 29.037 1.00 42.59 120 GLU A C 1
ATOM 947 O O . GLU A 1 120 ? 43.312 -40.722 28.681 1.00 42.59 120 GLU A O 1
#

Foldseek 3Di:
DDQDVPPGDDDDDPDDDDPPDDPDDDDDPAAADCCLQVVHAAQAARQPRDGHDPPQDWDDAPQDDPRHIHNDPVSNVVCCVHRPPPVNVVVSVVSSCCNPPCNVVVVPPPDDDDDDDDDD

Radius of gyration: 23.2 Å; Cα contacts (8 Å, |Δi|>4): 126; chains: 1; bounding box: 68×53×51 Å

Mean predicted aligned error: 10.84 Å

Solvent-accessible surface area (backbone atoms only — not comparable to full-atom values): 7905 Å² total; per-residue (Å²): 122,45,78,41,90,100,68,48,78,42,85,73,78,94,63,95,84,60,91,90,65,83,88,78,84,85,79,75,93,74,57,74,73,64,30,41,72,69,75,45,83,55,52,36,17,58,57,80,63,47,76,59,58,99,84,59,76,66,37,70,52,92,87,71,37,89,64,40,34,15,71,35,71,65,43,40,54,53,19,49,77,59,64,43,28,72,68,53,46,51,53,48,44,52,46,29,49,62,59,33,92,68,41,68,68,72,75,69,74,84,81,83,85,90,88,88,91,88,85,134